Protein AF-0000000079857598 (afdb_homodimer)

Secondary structure (DSSP, 8-state):
--HHHHHHHHHHHT--HHHHHHHHT--HHHHHT--SSSSPPPTTHHHHHHHHHHHHHHHHHHHHHHH-/--HHHHHHHHHHHT--HHHHHHHHT--HHHHHT--SSSSPPPTTHHHHHHHHHHHHHHHHHHHHHH--

Solvent-accessible surface area (backbone atoms only — not comparable to full-atom values): 7449 Å² total; per-residue (Å²): 118,50,46,67,54,52,51,48,51,32,58,76,69,68,49,50,60,64,54,49,13,58,65,33,55,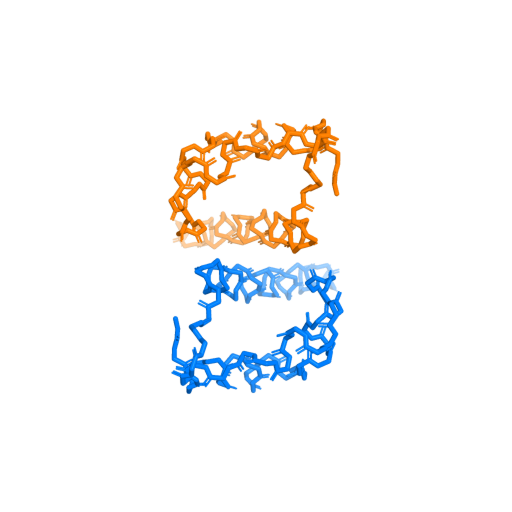44,62,49,68,65,48,66,58,57,58,42,75,90,35,73,51,63,60,39,50,57,48,41,52,53,21,42,55,38,24,51,51,32,52,52,52,51,54,59,58,64,77,98,117,50,45,68,53,53,51,48,51,31,58,76,70,69,48,50,60,61,53,50,12,59,65,32,55,44,60,48,70,64,49,67,58,56,58,42,73,91,32,73,52,65,61,38,50,58,46,41,53,55,21,43,54,38,24,50,52,32,51,53,52,53,54,58,58,63,77,100

pLDDT: mean 94.06, std 7.54, range [59.66, 98.62]

Sequence (136 aa):
MTKLDFDNHLKELRISKKNLAKILNLPYGTVNNWNGENKPFPSWLDSWFFHYEKS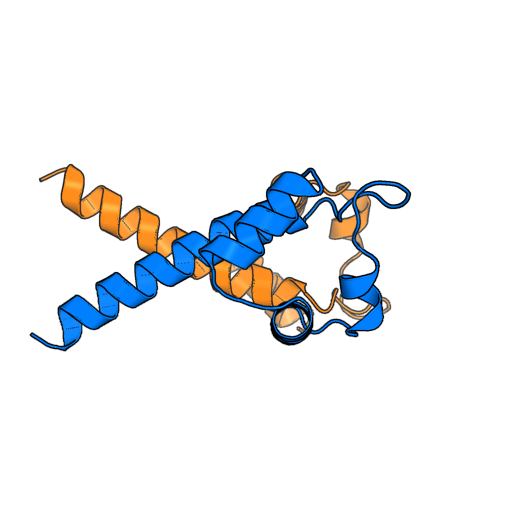LKYDKLISLIKKKMTKLDFDNHLKELRISKKNLAKILNLPYGTVNNWNGENKPFPSWLDSWFFHYEKSLKYDKLISLIKKK

Nearest PDB structures (foldseek):
  5j9i-assembly2_C  TM=6.834E-01  e=3.396E-01  Vibrio cholerae
  5j9i-assembly1_B  TM=6.735E-01  e=9.505E-01  Vibrio cholerae
  8a0x-assembly1_B  TM=7.433E-01  e=1.646E+00  Vibrio cholerae
  3bs3-assembly1_A-2  TM=7.418E-01  e=1.536E+00  Bacteroides fragilis NCTC 9343
  5jaa-assembly1_B  TM=6.674E-01  e=2.319E+00  Vibrio cholerae O1 biovar El Tor str. N16961

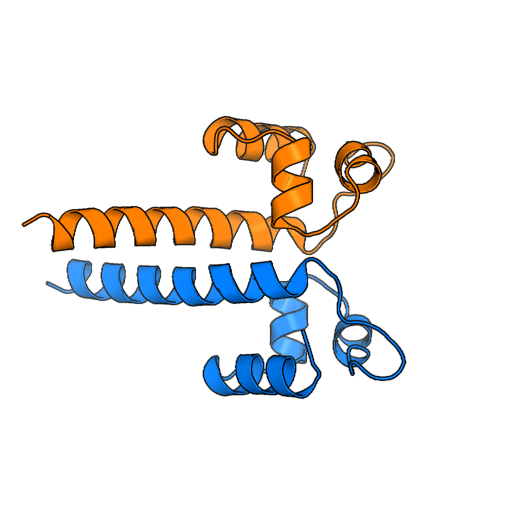Organism: NCBI:txid32024

Foldseek 3Di:
DAQVVVVVLCVVVVHDLVVVCVVVVHDSVVSVPDRCPPDHDDPCVVVVSVVVVVVVVVVVVVVVVVVD/DAQVVVVVLCVVVVHDLVVVCVVVVHDSVVSVPDRCPPDHDDPCVVVVSVVVVVVVVVVVVVVVVVVD

Structure (mmCIF, N/CA/C/O backbone):
data_AF-0000000079857598-model_v1
#
loop_
_entity.id
_entity.type
_entity.pdbx_description
1 polymer 'Dihydroorotase (DHOase)'
#
loop_
_atom_site.group_PDB
_atom_site.id
_atom_site.type_symbol
_atom_site.label_atom_id
_atom_site.label_alt_id
_atom_site.label_comp_id
_atom_site.label_asym_id
_atom_site.label_entity_id
_atom_site.label_seq_id
_atom_site.pdbx_PDB_ins_code
_atom_site.Cartn_x
_atom_site.Cartn_y
_atom_site.Cartn_z
_atom_site.occupancy
_atom_site.B_iso_or_equiv
_atom_site.auth_seq_id
_atom_site.auth_comp_id
_atom_site.auth_asym_id
_atom_site.auth_atom_id
_atom_site.pdbx_PDB_model_num
ATOM 1 N N . MET A 1 1 ? -1.853 -11.32 7.848 1 89.75 1 MET A N 1
ATOM 2 C CA . MET A 1 1 ? -3.098 -10.93 8.5 1 89.75 1 MET A CA 1
ATOM 3 C C . MET A 1 1 ? -4.086 -12.086 8.531 1 89.75 1 MET A C 1
ATOM 5 O O . MET A 1 1 ? -3.998 -13.008 7.715 1 89.75 1 MET A O 1
ATOM 9 N N . THR A 1 2 ? -5.035 -12 9.602 1 91.25 2 THR A N 1
ATOM 10 C CA . THR A 1 2 ? -6.102 -12.984 9.727 1 91.25 2 THR A CA 1
ATOM 11 C C . THR A 1 2 ? -7.367 -12.508 9.016 1 91.25 2 THR A C 1
ATOM 13 O O . THR A 1 2 ? -7.449 -11.352 8.594 1 91.25 2 THR A O 1
ATOM 16 N N . LYS A 1 3 ? -8.281 -13.484 8.836 1 93 3 LYS A N 1
ATOM 17 C CA . LYS A 1 3 ? -9.586 -13.094 8.297 1 93 3 LYS A CA 1
ATOM 18 C C . LYS A 1 3 ? -10.234 -12.016 9.156 1 93 3 LYS A C 1
ATOM 20 O O . LYS A 1 3 ? -10.836 -11.078 8.633 1 93 3 LYS A O 1
ATOM 25 N N . LEU A 1 4 ? -10.156 -12.172 10.383 1 93.38 4 LEU A N 1
ATOM 26 C CA . LEU A 1 4 ? -10.719 -11.188 11.297 1 93.38 4 LEU A CA 1
ATOM 27 C C . LEU A 1 4 ? -10.07 -9.82 11.094 1 93.38 4 LEU A C 1
ATOM 29 O O . LEU A 1 4 ? -10.766 -8.805 11.07 1 93.38 4 LEU A O 1
ATOM 33 N N . ASP A 1 5 ? -8.797 -9.766 10.938 1 94.44 5 ASP A N 1
ATOM 34 C CA . ASP A 1 5 ? -8.078 -8.523 10.68 1 94.44 5 ASP A CA 1
ATOM 35 C C . ASP A 1 5 ? -8.555 -7.871 9.383 1 94.44 5 ASP A C 1
ATOM 37 O O . ASP A 1 5 ? -8.805 -6.664 9.344 1 94.44 5 ASP A O 1
ATOM 41 N N . PHE A 1 6 ? -8.633 -8.758 8.391 1 96.69 6 PHE A N 1
ATOM 42 C CA . PHE A 1 6 ? -9.07 -8.281 7.086 1 96.69 6 PHE A CA 1
ATOM 43 C C . PHE A 1 6 ? -10.453 -7.648 7.168 1 96.69 6 PHE A C 1
ATOM 45 O O . PHE A 1 6 ? -10.656 -6.527 6.699 1 96.69 6 PHE A O 1
ATOM 52 N N . ASP A 1 7 ? -11.32 -8.352 7.852 1 96 7 ASP A N 1
ATOM 53 C CA . ASP A 1 7 ? -12.688 -7.855 7.988 1 96 7 ASP A CA 1
ATOM 54 C C . ASP A 1 7 ? -12.719 -6.562 8.797 1 96 7 ASP A C 1
ATOM 56 O O . ASP A 1 7 ? -13.516 -5.664 8.508 1 96 7 ASP A O 1
ATOM 60 N N . ASN A 1 8 ? -11.977 -6.43 9.742 1 97.5 8 ASN A N 1
ATOM 61 C CA . ASN A 1 8 ? -11.914 -5.219 10.555 1 97.5 8 ASN A CA 1
ATOM 62 C C . ASN A 1 8 ? -11.422 -4.027 9.742 1 97.5 8 ASN A C 1
ATOM 64 O O . ASN A 1 8 ? -11.922 -2.91 9.906 1 97.5 8 ASN A O 1
ATOM 68 N N . HIS A 1 9 ? -10.367 -4.293 8.883 1 98.06 9 HIS A N 1
ATOM 69 C CA . HIS A 1 9 ? -9.906 -3.217 8.016 1 98.06 9 HIS A CA 1
ATOM 70 C C . HIS A 1 9 ? -11.031 -2.695 7.133 1 98.06 9 HIS A C 1
ATOM 72 O O . HIS A 1 9 ? -11.25 -1.484 7.047 1 98.06 9 HIS A O 1
ATOM 78 N N . LEU A 1 10 ? -11.758 -3.611 6.484 1 98.06 10 LEU A N 1
ATOM 79 C CA . LEU A 1 10 ? -12.836 -3.221 5.586 1 98.06 10 LEU A CA 1
ATOM 80 C C . LEU A 1 10 ? -13.922 -2.449 6.336 1 98.06 10 LEU A C 1
ATOM 82 O O . LEU A 1 10 ? -14.414 -1.434 5.844 1 98.06 10 LEU A O 1
ATOM 86 N N . LYS A 1 11 ? -14.195 -2.973 7.527 1 98.19 11 LYS A N 1
ATOM 87 C CA . LYS A 1 11 ? -15.227 -2.342 8.344 1 98.19 11 LYS A CA 1
ATOM 88 C C . LYS A 1 11 ? -14.805 -0.942 8.781 1 98.19 11 LYS A C 1
ATOM 90 O O . LYS A 1 11 ? -15.578 0.012 8.656 1 98.19 11 LYS A O 1
ATOM 95 N N . GLU A 1 12 ? -13.664 -0.769 9.266 1 97.62 12 GLU A N 1
ATOM 96 C CA . GLU A 1 12 ? -13.172 0.507 9.773 1 97.62 12 GLU A CA 1
ATOM 97 C C . GLU A 1 12 ? -13.047 1.534 8.648 1 97.62 12 GLU A C 1
ATOM 99 O O . GLU A 1 12 ? -13.312 2.719 8.852 1 97.62 12 GLU A O 1
ATOM 104 N N . LEU A 1 13 ? -12.633 1.099 7.477 1 97.81 13 LEU A N 1
ATOM 105 C CA . LEU A 1 13 ? -12.438 1.967 6.324 1 97.81 13 LEU A CA 1
ATOM 106 C C . LEU A 1 13 ? -13.758 2.203 5.594 1 97.81 13 LEU A C 1
ATOM 108 O O . LEU A 1 13 ? -13.844 3.082 4.734 1 97.81 13 LEU A O 1
ATOM 112 N N . ARG A 1 14 ? -14.766 1.361 5.965 1 97.5 14 ARG A N 1
ATOM 113 C CA . ARG A 1 14 ? -16.078 1.413 5.328 1 97.5 14 ARG A CA 1
ATOM 114 C C . ARG A 1 14 ? -15.961 1.187 3.822 1 97.5 14 ARG A C 1
ATOM 116 O O . ARG A 1 14 ? -16.516 1.957 3.031 1 97.5 14 ARG A O 1
ATOM 123 N N . ILE A 1 15 ? -15.234 0.146 3.395 1 97.94 15 ILE A N 1
ATOM 124 C CA . ILE A 1 15 ? -15.141 -0.222 1.985 1 97.94 15 ILE A CA 1
ATOM 125 C C . ILE A 1 15 ? -15.492 -1.696 1.812 1 97.94 15 ILE A C 1
ATOM 127 O O . ILE A 1 15 ? -15.305 -2.5 2.729 1 97.94 15 ILE A O 1
ATOM 131 N N . SER A 1 16 ? -15.992 -1.994 0.665 1 97.94 16 SER A N 1
ATOM 132 C CA . SER A 1 16 ? -16.312 -3.371 0.295 1 97.94 16 SER A CA 1
ATOM 133 C C . SER A 1 16 ? -15.125 -4.039 -0.398 1 97.94 16 SER A C 1
ATOM 135 O O . SER A 1 16 ? -14.172 -3.369 -0.795 1 97.94 16 SER A O 1
ATOM 137 N N . LYS A 1 17 ? -15.25 -5.344 -0.53 1 97.44 17 LYS A N 1
ATOM 138 C CA . LYS A 1 17 ? -14.25 -6.07 -1.31 1 97.44 17 LYS A CA 1
ATOM 139 C C . LYS A 1 17 ? -14.219 -5.582 -2.756 1 97.44 17 LYS A C 1
ATOM 141 O O . LYS A 1 17 ? -13.164 -5.555 -3.383 1 97.44 17 LYS A O 1
ATOM 146 N N . LYS A 1 18 ? -15.336 -5.254 -3.25 1 98.31 18 LYS A N 1
ATOM 147 C CA . LYS A 1 18 ? -15.43 -4.727 -4.609 1 98.31 18 LYS A CA 1
ATOM 148 C C . LYS A 1 18 ? -14.656 -3.424 -4.75 1 98.31 18 LYS A C 1
ATOM 150 O O . LYS A 1 18 ? -13.914 -3.24 -5.719 1 98.31 18 LYS A O 1
ATOM 155 N N . ASN A 1 19 ? -14.859 -2.551 -3.855 1 98.44 19 ASN A N 1
ATOM 156 C CA . ASN A 1 19 ? -14.117 -1.294 -3.852 1 98.44 19 ASN A CA 1
ATOM 157 C C . ASN A 1 19 ? -12.617 -1.526 -3.676 1 98.44 19 ASN A C 1
ATOM 159 O O . ASN A 1 19 ? -11.805 -0.881 -4.336 1 98.44 19 ASN A O 1
ATOM 163 N N . LEU A 1 20 ? -12.281 -2.348 -2.76 1 98.31 20 LEU A N 1
ATOM 164 C CA . LEU A 1 20 ? -10.883 -2.693 -2.535 1 98.31 20 LEU A CA 1
ATOM 165 C C . LEU A 1 20 ? -10.234 -3.199 -3.82 1 98.31 20 LEU A C 1
ATOM 167 O O . LEU A 1 20 ? -9.117 -2.801 -4.156 1 98.31 20 LEU A O 1
ATOM 171 N N . ALA A 1 21 ? -10.914 -4.07 -4.496 1 98.5 21 ALA A N 1
ATOM 172 C CA . ALA A 1 21 ? -10.422 -4.605 -5.762 1 98.5 21 ALA A CA 1
ATOM 173 C C . ALA A 1 21 ? -10.141 -3.486 -6.758 1 98.5 21 ALA A C 1
ATOM 175 O O . ALA A 1 21 ? -9.117 -3.508 -7.449 1 98.5 21 ALA A O 1
ATOM 176 N N . LYS A 1 22 ? -11.023 -2.537 -6.812 1 98.31 22 LYS A N 1
ATOM 177 C CA . LYS A 1 22 ? -10.852 -1.395 -7.703 1 98.31 22 LYS A CA 1
ATOM 178 C C . LYS A 1 22 ? -9.617 -0.581 -7.32 1 98.31 22 LYS A C 1
ATOM 180 O O . LYS A 1 22 ? -8.812 -0.224 -8.18 1 98.31 22 LYS A O 1
ATOM 185 N N . ILE A 1 23 ? -9.43 -0.317 -6.074 1 97.62 23 ILE A N 1
ATOM 186 C CA . ILE A 1 23 ? -8.32 0.492 -5.586 1 97.62 23 ILE A CA 1
ATOM 187 C C . ILE A 1 23 ? -7 -0.221 -5.867 1 97.62 23 ILE A C 1
ATOM 189 O O . ILE A 1 23 ? -6 0.419 -6.199 1 97.62 23 ILE A O 1
ATOM 193 N N . LEU A 1 24 ? -7.012 -1.542 -5.719 1 97.88 24 LEU A N 1
ATOM 194 C CA . LEU A 1 24 ? -5.812 -2.35 -5.895 1 97.88 24 LEU A CA 1
ATOM 195 C C . LEU A 1 24 ? -5.59 -2.676 -7.367 1 97.88 24 LEU A C 1
ATOM 197 O O . LEU A 1 24 ? -4.535 -3.193 -7.742 1 97.88 24 LEU A O 1
ATOM 201 N N . ASN A 1 25 ? -6.621 -2.355 -8.18 1 97.44 25 ASN A N 1
ATOM 202 C CA . ASN A 1 25 ? -6.602 -2.713 -9.594 1 97.44 25 ASN A CA 1
ATOM 203 C C . ASN A 1 25 ? -6.465 -4.223 -9.789 1 97.44 25 ASN A C 1
ATOM 205 O O . ASN A 1 25 ? -5.594 -4.68 -10.531 1 97.44 25 ASN A O 1
ATOM 209 N N . LEU A 1 26 ? -7.238 -4.926 -9.062 1 97.5 26 LEU A N 1
ATOM 210 C CA . LEU A 1 26 ? -7.352 -6.375 -9.148 1 97.5 26 LEU A CA 1
ATOM 211 C C . LEU A 1 26 ? -8.766 -6.789 -9.539 1 97.5 26 LEU A C 1
ATOM 213 O O . LEU A 1 26 ? -9.727 -6.074 -9.25 1 97.5 26 LEU A O 1
ATOM 217 N N . PRO A 1 27 ? -8.859 -8.008 -10.266 1 97.75 27 PRO A N 1
ATOM 218 C CA . PRO A 1 27 ? -10.219 -8.523 -10.453 1 97.75 27 PRO A CA 1
ATOM 219 C C . PRO A 1 27 ? -10.938 -8.797 -9.133 1 97.75 27 PRO A C 1
ATOM 221 O O . PRO A 1 27 ? -10.32 -9.258 -8.172 1 97.75 27 PRO A O 1
ATOM 224 N N . TYR A 1 28 ? -12.25 -8.516 -9.148 1 97.44 28 TYR A N 1
ATOM 225 C CA . TYR A 1 28 ? -13.055 -8.734 -7.953 1 97.44 28 TYR A CA 1
ATOM 226 C C . TYR A 1 28 ? -12.914 -10.164 -7.457 1 97.44 28 TYR A C 1
ATOM 228 O O . TYR A 1 28 ? -12.844 -10.406 -6.25 1 97.44 28 TYR A O 1
ATOM 236 N N . GLY A 1 29 ? -12.93 -11.125 -8.32 1 96.12 29 GLY A N 1
ATOM 237 C CA . GLY A 1 29 ? -12.812 -12.523 -7.945 1 96.12 29 GLY A CA 1
ATOM 238 C C . GLY A 1 29 ? -11.562 -12.828 -7.145 1 96.12 29 GLY A C 1
ATOM 239 O O . GLY A 1 29 ? -11.602 -13.617 -6.199 1 96.12 29 GLY A O 1
ATOM 240 N N . THR A 1 30 ? -10.453 -12.227 -7.488 1 94.62 30 THR A N 1
ATOM 241 C CA . THR A 1 30 ? -9.188 -12.391 -6.785 1 94.62 30 THR A CA 1
ATOM 242 C C . THR A 1 30 ? -9.312 -11.938 -5.332 1 94.62 30 THR A C 1
ATOM 244 O O . THR A 1 30 ? -8.984 -12.695 -4.41 1 94.62 30 THR A O 1
ATOM 247 N N . VAL A 1 31 ? -9.852 -10.773 -5.125 1 95.75 31 VAL A N 1
ATOM 248 C CA . VAL A 1 31 ? -9.992 -10.195 -3.795 1 95.75 31 VAL A CA 1
ATOM 249 C C . VAL A 1 31 ? -11.031 -10.977 -3 1 95.75 31 VAL A C 1
ATOM 251 O O . VAL A 1 31 ? -10.852 -11.234 -1.806 1 95.75 31 VAL A O 1
ATOM 254 N N . ASN A 1 32 ? -12.062 -11.359 -3.715 1 94.44 32 ASN A N 1
ATOM 255 C CA . ASN A 1 32 ? -13.148 -12.086 -3.055 1 94.44 32 ASN A CA 1
ATOM 256 C C . ASN A 1 32 ? -12.672 -13.43 -2.52 1 94.44 32 ASN A C 1
ATOM 258 O O . ASN A 1 32 ? -13.273 -13.984 -1.599 1 94.44 32 ASN A O 1
ATOM 262 N N . ASN A 1 33 ? -11.633 -13.914 -3.09 1 92.25 33 ASN A N 1
ATOM 263 C CA . ASN A 1 33 ? -11.117 -15.219 -2.697 1 92.25 33 ASN A CA 1
ATOM 264 C C . ASN A 1 33 ? -10.219 -15.125 -1.469 1 92.25 33 ASN A C 1
ATOM 266 O O . ASN A 1 33 ? -9.852 -16.141 -0.875 1 92.25 33 ASN A O 1
ATOM 270 N N . TRP A 1 34 ? -9.844 -13.977 -1.083 1 93.31 34 TRP A N 1
ATOM 271 C CA . TRP A 1 34 ? -9.062 -13.812 0.142 1 93.31 34 TRP A CA 1
ATOM 272 C C . TRP A 1 34 ? -9.914 -14.125 1.369 1 93.31 34 TRP A C 1
ATOM 274 O O . TRP A 1 34 ? -10.805 -13.352 1.736 1 93.31 34 TRP A O 1
ATOM 284 N N . ASN A 1 35 ? -9.664 -15.273 2.072 1 87.12 35 ASN A N 1
ATOM 285 C CA . ASN A 1 35 ? -10.492 -15.672 3.205 1 87.12 35 ASN A CA 1
ATOM 286 C C . ASN A 1 35 ? -9.648 -16.234 4.348 1 87.12 35 ASN A C 1
ATOM 288 O O . ASN A 1 35 ? -10.18 -16.562 5.414 1 87.12 35 ASN A O 1
ATOM 292 N N . GLY A 1 36 ? -8.352 -16.234 4.238 1 81.19 36 GLY A N 1
ATOM 293 C CA . GLY A 1 36 ? -7.457 -16.641 5.305 1 81.19 36 GLY A CA 1
ATOM 294 C C . GLY A 1 36 ? -7.469 -18.141 5.543 1 81.19 36 GLY A C 1
ATOM 295 O O . GLY A 1 36 ? -6.656 -18.656 6.312 1 81.19 36 GLY A O 1
ATOM 296 N N . GLU A 1 37 ? -8.32 -18.859 5.234 1 76.12 37 GLU A N 1
ATOM 297 C CA . GLU A 1 37 ? -8.438 -20.297 5.5 1 76.12 37 GLU A CA 1
ATOM 298 C C . GLU A 1 37 ? -7.555 -21.109 4.555 1 76.12 37 GLU A C 1
ATOM 300 O O . GLU A 1 37 ? -6.613 -21.766 4.992 1 76.12 37 GLU A O 1
ATOM 305 N N . ASN A 1 38 ? -7.883 -21.125 3.398 1 65.88 38 ASN A N 1
ATOM 306 C CA . ASN A 1 38 ? -7.203 -21.953 2.42 1 65.88 38 ASN A CA 1
ATOM 307 C C . ASN A 1 38 ? -6.168 -21.172 1.627 1 65.88 38 ASN A C 1
ATOM 309 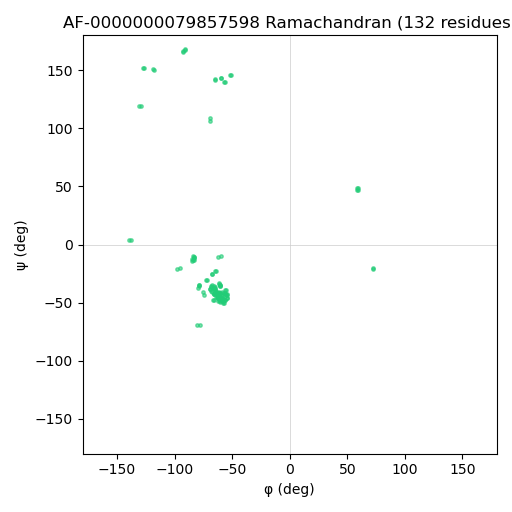O O . ASN A 1 38 ? -5.262 -21.75 1.028 1 65.88 38 ASN A O 1
ATOM 313 N N . LYS A 1 39 ? -6.414 -19.984 1.687 1 69.38 39 LYS A N 1
ATOM 314 C CA . LYS A 1 39 ? -5.465 -19.109 0.998 1 69.38 39 LYS A CA 1
ATOM 315 C C . LYS A 1 39 ? -4.996 -17.984 1.905 1 69.38 39 LYS A C 1
ATOM 317 O O . LYS A 1 39 ? -5.805 -17.172 2.361 1 69.38 39 LYS A O 1
ATOM 322 N N . PRO A 1 40 ? -3.732 -18.078 2.043 1 83.31 40 PRO A N 1
ATOM 323 C CA . PRO A 1 40 ? -3.201 -16.984 2.867 1 83.31 40 PRO A CA 1
ATOM 324 C C . PRO A 1 40 ? -3.363 -15.625 2.211 1 83.31 40 PRO A C 1
ATOM 326 O O . PRO A 1 40 ? -3.436 -15.523 0.983 1 83.31 40 PRO 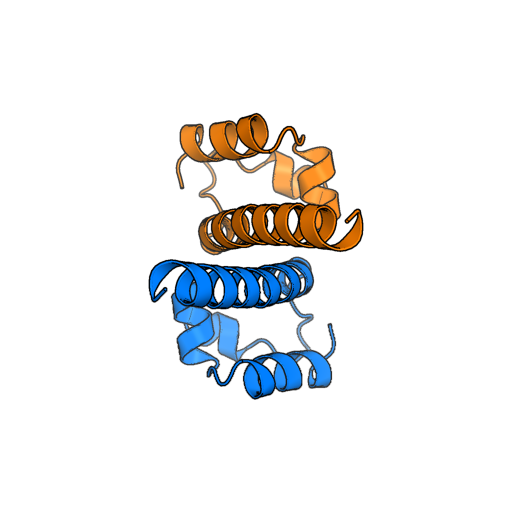A O 1
ATOM 329 N N . PHE A 1 41 ? -3.658 -14.664 2.982 1 95 41 PHE A N 1
ATOM 330 C CA . PHE A 1 41 ? -3.627 -13.289 2.494 1 95 41 PHE A CA 1
ATOM 331 C C . PHE A 1 41 ? -2.254 -12.953 1.924 1 95 41 PHE A C 1
ATOM 333 O O . PHE A 1 41 ? -1.232 -13.406 2.441 1 95 41 PHE A O 1
ATOM 340 N N . PRO A 1 42 ? -2.324 -12.203 0.794 1 95.38 42 PRO A N 1
ATOM 341 C CA . PRO A 1 42 ? -1.028 -11.773 0.269 1 95.38 42 PRO A CA 1
ATOM 342 C C . PRO A 1 42 ? -0.152 -11.109 1.331 1 95.38 42 PRO A C 1
ATOM 344 O O . PRO A 1 42 ? -0.654 -10.359 2.17 1 95.38 42 PRO A O 1
ATOM 347 N N . SER A 1 43 ? 1.118 -11.336 1.197 1 94.44 43 SER A N 1
ATOM 348 C CA . SER A 1 43 ? 2.039 -10.867 2.227 1 94.44 43 SER A CA 1
ATOM 349 C C . SER A 1 43 ? 2.109 -9.352 2.258 1 94.44 43 SER A C 1
ATOM 351 O O . SER A 1 43 ? 2.361 -8.75 3.307 1 94.44 43 SER A O 1
ATOM 353 N N . TRP A 1 44 ? 1.812 -8.75 1.146 1 97.31 44 TRP A N 1
ATOM 354 C CA . TRP A 1 44 ? 1.954 -7.305 1.024 1 97.31 44 TRP A CA 1
ATOM 355 C C . TRP A 1 44 ? 0.717 -6.594 1.558 1 97.31 44 TRP A C 1
ATOM 357 O O . TRP A 1 44 ? 0.738 -5.379 1.773 1 97.31 44 TRP A O 1
ATOM 367 N N . LEU A 1 45 ? -0.332 -7.262 1.789 1 97.62 45 LEU A N 1
ATOM 368 C CA . LEU A 1 45 ? -1.631 -6.641 2.025 1 97.62 45 LEU A CA 1
ATOM 369 C C . LEU A 1 45 ? -1.642 -5.895 3.355 1 97.62 45 LEU A C 1
ATOM 371 O O . LEU A 1 45 ? -2.24 -4.82 3.465 1 97.62 45 LEU A O 1
ATOM 375 N N . ASP A 1 46 ? -0.968 -6.434 4.324 1 95.75 46 ASP A N 1
ATOM 376 C CA . ASP A 1 46 ? -0.916 -5.773 5.625 1 95.75 46 ASP A CA 1
ATOM 377 C C . ASP A 1 46 ? -0.297 -4.383 5.508 1 95.75 46 ASP A C 1
ATOM 379 O O . ASP A 1 46 ? -0.822 -3.416 6.062 1 95.75 46 ASP A O 1
ATOM 383 N N . SER A 1 47 ? 0.775 -4.355 4.828 1 97.75 47 SER A N 1
ATOM 384 C CA . SER A 1 47 ? 1.443 -3.066 4.676 1 97.75 47 SER A CA 1
ATOM 385 C C . SER A 1 47 ? 0.609 -2.107 3.83 1 97.75 47 SER A C 1
ATOM 387 O O . SER A 1 47 ? 0.625 -0.897 4.062 1 97.75 47 SER A O 1
ATOM 389 N N . TRP A 1 48 ? -0.093 -2.648 2.848 1 98.5 48 TRP A N 1
ATOM 390 C CA . TRP A 1 48 ? -0.973 -1.798 2.053 1 98.5 48 TRP A CA 1
ATOM 391 C C . TRP A 1 48 ? -2.014 -1.117 2.934 1 98.5 48 TRP A C 1
ATOM 393 O O . TRP A 1 48 ? -2.184 0.103 2.877 1 98.5 48 TRP A O 1
ATOM 403 N N . PHE A 1 49 ? -2.703 -1.872 3.854 1 98.5 49 PHE A N 1
ATOM 404 C CA . PHE A 1 49 ? -3.713 -1.312 4.742 1 98.5 49 PHE A CA 1
ATOM 405 C C . PHE A 1 49 ? -3.096 -0.277 5.676 1 98.5 49 PHE A C 1
ATOM 407 O O . PHE A 1 49 ? -3.684 0.78 5.914 1 98.5 49 PHE A O 1
ATOM 414 N N . PHE A 1 50 ? -1.969 -0.553 6.207 1 98.19 50 PHE A N 1
ATOM 415 C CA . PHE A 1 50 ? -1.273 0.343 7.121 1 98.19 50 PHE A CA 1
ATOM 416 C C . PHE A 1 50 ? -1.047 1.706 6.48 1 98.19 50 PHE A C 1
ATOM 418 O O . PHE A 1 50 ? -1.422 2.734 7.047 1 98.19 50 PHE A O 1
ATOM 425 N N . HIS A 1 51 ? -0.556 1.722 5.277 1 98.56 51 HIS A N 1
ATOM 426 C CA . HIS A 1 51 ? -0.24 2.979 4.605 1 98.56 51 HIS A CA 1
ATOM 427 C C . HIS A 1 51 ? -1.499 3.641 4.055 1 98.56 51 HIS A C 1
ATOM 429 O O . HIS A 1 51 ? -1.595 4.867 4.02 1 98.56 51 HIS A O 1
ATOM 435 N N . TYR A 1 52 ? -2.428 2.816 3.6 1 98.62 52 TYR A N 1
ATOM 436 C CA . TYR A 1 52 ? -3.697 3.373 3.146 1 98.62 52 TYR A CA 1
ATOM 437 C C . TYR A 1 52 ? -4.379 4.156 4.262 1 98.62 52 TYR A C 1
ATOM 439 O O . TYR A 1 52 ? -4.789 5.301 4.062 1 98.62 52 TYR A O 1
ATOM 447 N N . GLU A 1 53 ? -4.426 3.584 5.422 1 98.38 53 GLU A N 1
ATOM 448 C CA . GLU A 1 53 ? -5.094 4.219 6.555 1 98.38 53 GLU A CA 1
ATOM 449 C C . GLU A 1 53 ? -4.371 5.496 6.977 1 98.38 53 GLU A C 1
ATOM 451 O O . GLU A 1 53 ? -5.008 6.516 7.25 1 98.38 53 GLU A O 1
ATOM 456 N N . LYS A 1 54 ? -3.104 5.395 6.992 1 98.06 54 LYS A N 1
ATOM 457 C CA . LYS A 1 54 ? -2.334 6.598 7.301 1 98.06 54 LYS A CA 1
ATOM 458 C C . LYS A 1 54 ? -2.535 7.668 6.234 1 98.06 54 LYS A C 1
ATOM 460 O O . LYS A 1 54 ? -2.58 8.859 6.547 1 98.06 54 LYS A O 1
ATOM 465 N N . SER A 1 55 ? -2.574 7.25 4.98 1 98.56 55 SER A N 1
ATOM 466 C CA . SER A 1 55 ? -2.77 8.188 3.877 1 98.56 55 SER A CA 1
ATOM 467 C C . SER A 1 55 ? -4.102 8.914 4.004 1 98.56 55 SER A C 1
ATOM 469 O O . SER A 1 55 ? -4.207 10.094 3.643 1 98.56 55 SER A O 1
ATOM 471 N N . LEU A 1 56 ? -5.09 8.234 4.5 1 97.94 56 LEU A N 1
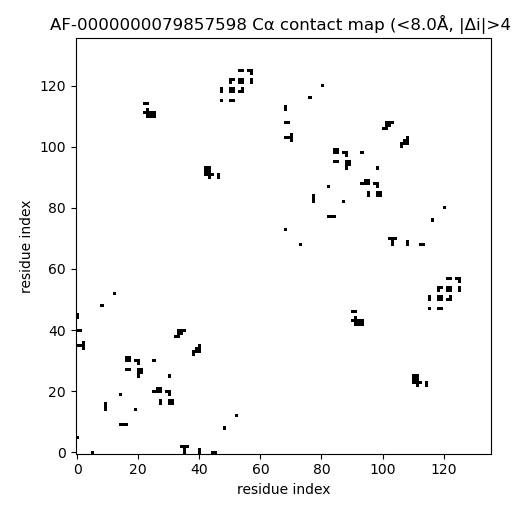ATOM 472 C CA . LEU A 1 56 ? -6.387 8.867 4.715 1 97.94 56 LEU A CA 1
ATOM 473 C C . LEU A 1 56 ? -6.301 9.922 5.816 1 97.94 56 LEU A C 1
ATOM 475 O O . LEU A 1 56 ? -6.934 10.977 5.723 1 97.94 56 LEU A O 1
ATOM 479 N N . LYS A 1 57 ? -5.574 9.555 6.824 1 97.56 57 LYS A N 1
ATOM 480 C CA . LYS A 1 57 ? -5.371 10.531 7.895 1 97.56 57 LYS A CA 1
ATOM 481 C C . LYS A 1 57 ? -4.664 11.781 7.375 1 97.56 57 LYS A C 1
ATOM 483 O O . LYS A 1 57 ? -4.988 12.898 7.789 1 97.56 57 LYS A O 1
ATOM 488 N N . TYR A 1 58 ? -3.723 11.609 6.57 1 98.06 58 TYR A N 1
ATOM 489 C CA . TYR A 1 58 ? -3.035 12.727 5.934 1 98.06 58 TYR A CA 1
ATOM 490 C C . TYR A 1 58 ? -4.016 13.609 5.168 1 98.06 58 TYR A C 1
ATOM 492 O O . TYR A 1 58 ? -4 14.828 5.305 1 98.06 58 TYR A O 1
ATOM 500 N N . ASP A 1 59 ? -4.816 12.992 4.348 1 97.81 59 ASP A N 1
ATOM 501 C CA . ASP A 1 59 ? -5.785 13.734 3.545 1 97.81 59 ASP A CA 1
ATOM 502 C C . ASP A 1 59 ? -6.73 14.539 4.43 1 97.81 59 ASP A C 1
ATOM 504 O O . ASP A 1 59 ? -7.078 15.672 4.102 1 97.81 59 ASP A O 1
ATOM 508 N N . LYS A 1 60 ? -7.145 13.938 5.488 1 96.56 60 LYS A N 1
ATOM 509 C CA . LYS A 1 60 ? -8.031 14.633 6.414 1 96.56 60 LYS A CA 1
ATOM 510 C C . LYS A 1 60 ? -7.344 15.859 7.016 1 96.56 60 LYS A C 1
ATOM 512 O O . LYS A 1 60 ? -7.953 16.922 7.125 1 96.56 60 LYS A O 1
ATOM 517 N N . LEU A 1 61 ? -6.164 15.664 7.402 1 94.94 61 LEU A N 1
ATOM 518 C CA . LEU A 1 61 ? -5.391 16.75 7.988 1 94.94 61 LEU A CA 1
ATOM 519 C C . LEU A 1 61 ? -5.207 17.891 6.988 1 94.94 61 LEU A C 1
ATOM 521 O O . LEU A 1 61 ? -5.379 19.062 7.328 1 94.94 61 LEU A O 1
ATOM 525 N N . ILE A 1 62 ? -4.891 17.578 5.793 1 96 62 ILE A N 1
ATOM 526 C CA . ILE A 1 62 ? -4.652 18.578 4.758 1 96 62 ILE A CA 1
ATOM 527 C C . ILE A 1 62 ? -5.945 19.328 4.465 1 96 62 ILE A C 1
ATOM 529 O O . ILE A 1 62 ? -5.926 20.547 4.254 1 96 62 ILE A O 1
ATOM 533 N N . SER A 1 63 ? -7.027 18.594 4.391 1 96.44 63 SER A N 1
ATOM 534 C CA . SER A 1 63 ? -8.32 19.219 4.137 1 96.44 63 SER A CA 1
ATOM 535 C C . SER A 1 63 ? -8.688 20.203 5.234 1 96.44 63 SER A C 1
ATOM 537 O O . SER A 1 63 ? -9.281 21.25 4.965 1 96.44 63 SER A O 1
ATOM 539 N N . LEU A 1 64 ? -8.273 19.891 6.461 1 92.88 64 LEU A N 1
ATOM 540 C CA . LEU A 1 64 ? -8.555 20.766 7.602 1 92.88 64 LEU A CA 1
ATOM 541 C C . LEU A 1 64 ? -7.707 22.031 7.551 1 92.88 64 LEU A C 1
ATOM 543 O O . LEU A 1 64 ? -8.172 23.109 7.914 1 92.88 64 LEU A O 1
ATOM 547 N N . ILE A 1 65 ? -6.621 21.953 7.035 1 90.25 65 ILE A N 1
ATOM 548 C CA . ILE A 1 65 ? -5.703 23.094 6.953 1 90.25 65 ILE A CA 1
ATOM 549 C C . ILE A 1 65 ? -6.121 24.016 5.812 1 90.25 65 ILE A C 1
ATOM 551 O O . ILE A 1 65 ? -6.043 25.234 5.938 1 90.25 65 ILE A O 1
ATOM 555 N N . LYS A 1 66 ? -6.609 23.516 4.719 1 89.44 66 LYS A N 1
ATOM 556 C CA . LYS A 1 66 ? -7 24.312 3.559 1 89.44 66 LYS A CA 1
ATOM 557 C C . LYS A 1 66 ? -8.32 25.031 3.807 1 89.44 66 LYS A C 1
ATOM 559 O O . LYS A 1 66 ? -8.586 26.078 3.207 1 89.44 66 LYS A O 1
ATOM 564 N N . LYS A 1 67 ? -9.258 24.5 4.375 1 84.62 67 LYS A N 1
ATOM 565 C CA . LYS A 1 67 ? -10.523 25.156 4.688 1 84.62 67 LYS A CA 1
ATOM 566 C C . LYS A 1 67 ? -10.32 26.328 5.633 1 84.62 67 LYS A C 1
ATOM 568 O O . LYS A 1 67 ? -11.125 27.266 5.656 1 84.62 67 LYS A O 1
ATOM 573 N N . LYS A 1 68 ? -9.242 26.578 6.25 1 59.66 68 LYS A N 1
ATOM 574 C CA . LYS A 1 68 ? -9.016 27.766 7.066 1 59.66 68 LYS A CA 1
ATOM 575 C C . LYS A 1 68 ? -8.367 28.875 6.246 1 59.66 68 LYS A C 1
ATOM 577 O O . LYS A 1 68 ? -7.566 28.609 5.348 1 59.66 68 LYS A O 1
ATOM 582 N N . MET B 1 1 ? 2.244 0.546 -13.82 1 89.69 1 MET B N 1
ATOM 583 C CA . MET B 1 1 ? 3.436 1.392 -13.789 1 89.69 1 MET B CA 1
ATOM 584 C C . MET B 1 1 ? 4.504 0.862 -14.742 1 89.69 1 MET B C 1
ATOM 586 O O . MET B 1 1 ? 4.516 -0.327 -15.07 1 89.69 1 MET B O 1
ATOM 590 N N . THR B 1 2 ? 5.395 1.881 -15.219 1 91.56 2 THR B N 1
ATOM 591 C CA . THR B 1 2 ? 6.531 1.534 -16.062 1 91.56 2 THR B CA 1
ATOM 592 C C . THR B 1 2 ? 7.785 1.309 -15.227 1 91.56 2 THR B C 1
ATOM 594 O O . THR B 1 2 ? 7.793 1.585 -14.023 1 91.56 2 THR B O 1
ATOM 597 N N . LYS B 1 3 ? 8.781 0.706 -15.906 1 93.06 3 LYS B N 1
ATOM 598 C CA . LYS B 1 3 ? 10.07 0.572 -15.242 1 93.06 3 LYS B CA 1
ATOM 599 C C . LYS B 1 3 ? 10.594 1.929 -14.773 1 93.06 3 LYS B C 1
ATOM 601 O O . LYS B 1 3 ? 11.141 2.045 -13.68 1 93.06 3 LYS B O 1
ATOM 606 N N . LEU B 1 4 ? 10.477 2.863 -15.594 1 93.5 4 LEU B N 1
ATOM 607 C CA . LEU B 1 4 ? 10.914 4.211 -15.242 1 93.5 4 LEU B CA 1
ATOM 608 C C . LEU B 1 4 ? 10.172 4.719 -14.016 1 93.5 4 LEU B C 1
ATOM 610 O O . LEU B 1 4 ? 10.781 5.316 -13.117 1 93.5 4 LEU B O 1
ATOM 614 N N . ASP B 1 5 ? 8.898 4.516 -13.93 1 94.62 5 ASP B N 1
ATOM 615 C CA . ASP B 1 5 ? 8.102 4.914 -12.773 1 94.62 5 ASP B CA 1
ATOM 616 C C . ASP B 1 5 ? 8.594 4.227 -11.5 1 94.62 5 ASP B C 1
ATOM 618 O O . ASP B 1 5 ? 8.742 4.875 -10.461 1 94.62 5 ASP B O 1
ATOM 622 N N . PHE B 1 6 ? 8.789 2.91 -11.68 1 96.81 6 PHE B N 1
ATOM 623 C CA . PHE B 1 6 ? 9.242 2.113 -10.547 1 96.81 6 PHE B CA 1
ATOM 624 C C . PHE B 1 6 ? 10.57 2.643 -10.016 1 96.81 6 PHE B C 1
ATOM 626 O O . PHE B 1 6 ? 10.711 2.877 -8.812 1 96.81 6 PHE B O 1
ATOM 633 N N . ASP B 1 7 ? 11.445 2.904 -10.953 1 96 7 ASP B N 1
ATOM 634 C CA . ASP B 1 7 ? 12.766 3.398 -10.562 1 96 7 ASP B CA 1
ATOM 635 C C . ASP B 1 7 ? 12.664 4.781 -9.922 1 96 7 ASP B C 1
ATOM 637 O O . ASP B 1 7 ? 13.406 5.086 -8.984 1 96 7 ASP B O 1
ATOM 641 N N . ASN B 1 8 ? 11.859 5.582 -10.352 1 97.5 8 ASN B N 1
ATOM 642 C CA . ASN B 1 8 ? 11.664 6.914 -9.789 1 97.5 8 ASN B CA 1
ATOM 643 C C . ASN B 1 8 ? 11.117 6.848 -8.367 1 97.5 8 ASN B C 1
ATOM 645 O O . ASN B 1 8 ? 11.523 7.629 -7.504 1 97.5 8 ASN B O 1
ATOM 649 N N . HIS B 1 9 ? 10.133 5.902 -8.156 1 98.12 9 HIS B N 1
ATOM 650 C CA . HIS B 1 9 ? 9.633 5.719 -6.793 1 98.12 9 HIS B CA 1
ATOM 651 C C . HIS B 1 9 ? 10.766 5.359 -5.836 1 98.12 9 HIS B C 1
ATOM 653 O O . HIS B 1 9 ? 10.891 5.965 -4.766 1 98.12 9 HIS B O 1
ATOM 659 N N . LEU B 1 10 ? 11.586 4.379 -6.23 1 98.06 10 LEU B N 1
ATOM 660 C CA . LEU B 1 10 ? 12.672 3.928 -5.375 1 98.06 10 LEU B CA 1
ATOM 661 C C . LEU B 1 10 ? 13.656 5.066 -5.094 1 98.06 10 LEU B C 1
ATOM 663 O O . LEU B 1 10 ? 14.094 5.25 -3.957 1 98.06 10 LEU B O 1
ATOM 667 N N . LYS B 1 11 ? 13.914 5.812 -6.16 1 98.12 11 LYS B N 1
ATOM 668 C CA . LYS B 1 11 ? 14.852 6.922 -6.035 1 98.12 11 LYS B CA 1
ATOM 669 C C . LYS B 1 11 ? 14.305 8.008 -5.121 1 98.12 11 LYS B C 1
ATOM 671 O O . LYS B 1 11 ? 15 8.492 -4.227 1 98.12 11 LYS B O 1
ATOM 676 N N . GLU B 1 12 ? 13.125 8.406 -5.293 1 97.62 12 GLU B N 1
ATOM 677 C CA . GLU B 1 12 ? 12.5 9.484 -4.527 1 97.62 12 GLU B CA 1
ATOM 678 C C . GLU B 1 12 ? 12.352 9.094 -3.059 1 97.62 12 GLU B C 1
ATOM 680 O O . GLU B 1 12 ? 12.52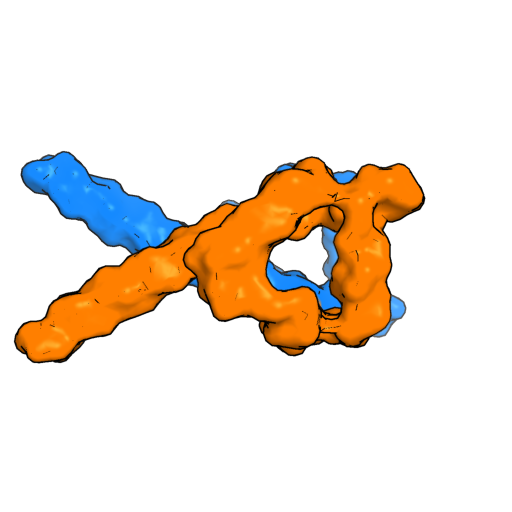3 9.938 -2.17 1 97.62 12 GLU B O 1
ATOM 685 N N . LEU B 1 13 ? 12.055 7.848 -2.787 1 97.81 13 LEU B N 1
ATOM 686 C CA . LEU B 1 13 ? 11.844 7.344 -1.434 1 97.81 13 LEU B CA 1
ATOM 687 C C . LEU B 1 13 ? 13.172 6.965 -0.786 1 97.81 13 LEU B C 1
ATOM 689 O O . LEU B 1 13 ? 13.234 6.738 0.424 1 97.81 13 LEU B O 1
ATOM 693 N N . ARG B 1 14 ? 14.219 6.879 -1.654 1 97.5 14 ARG B N 1
ATOM 694 C CA . ARG B 1 14 ? 15.555 6.484 -1.212 1 97.5 14 ARG B CA 1
ATOM 695 C C . ARG B 1 14 ? 15.531 5.094 -0.584 1 97.5 14 ARG B C 1
ATOM 697 O O . ARG B 1 14 ? 16.062 4.895 0.514 1 97.5 14 ARG B O 1
ATOM 704 N N . ILE B 1 15 ? 14.906 4.105 -1.258 1 97.94 15 ILE B N 1
ATOM 705 C CA . ILE B 1 15 ? 14.906 2.723 -0.797 1 97.94 15 ILE B CA 1
ATOM 706 C C . ILE B 1 15 ? 15.391 1.805 -1.92 1 97.94 15 ILE B C 1
ATOM 708 O O . ILE B 1 15 ? 15.219 2.117 -3.102 1 97.94 15 ILE B O 1
ATOM 712 N N . SER B 1 16 ? 15.969 0.729 -1.522 1 97.94 16 SER B N 1
ATOM 713 C CA . SER B 1 16 ? 16.406 -0.304 -2.457 1 97.94 16 SER B CA 1
ATOM 714 C C . SER B 1 16 ? 15.312 -1.342 -2.684 1 97.94 16 SER B C 1
ATOM 716 O O . SER B 1 16 ? 14.328 -1.388 -1.938 1 97.94 16 SER B O 1
ATOM 718 N N . LYS B 1 17 ? 15.531 -2.148 -3.695 1 97.38 17 LYS B N 1
ATOM 719 C CA . LYS B 1 17 ? 14.625 -3.273 -3.918 1 97.38 17 LYS B CA 1
ATOM 720 C C . LYS B 1 17 ? 14.625 -4.223 -2.721 1 97.38 17 LYS B C 1
ATOM 722 O O . LYS B 1 17 ? 13.594 -4.816 -2.395 1 97.38 17 LYS B O 1
ATOM 727 N N . LYS B 1 18 ? 15.734 -4.363 -2.125 1 98.31 18 LYS B N 1
ATOM 728 C CA . LYS B 1 18 ? 15.852 -5.207 -0.94 1 98.31 18 LYS B CA 1
ATOM 729 C C . LYS B 1 18 ? 14.984 -4.68 0.198 1 98.31 18 LYS B C 1
ATOM 731 O O . LYS B 1 18 ? 14.273 -5.445 0.85 1 98.31 18 LYS B O 1
ATOM 736 N N . ASN B 1 19 ? 15.078 -3.447 0.459 1 98.44 19 ASN B N 1
ATOM 737 C CA . ASN B 1 19 ? 14.242 -2.822 1.482 1 98.44 19 ASN B CA 1
ATOM 738 C C . ASN B 1 19 ? 12.766 -2.912 1.131 1 98.44 19 ASN B C 1
ATOM 740 O O . ASN B 1 19 ? 11.93 -3.182 1.998 1 98.44 19 ASN B O 1
ATOM 744 N N . LEU B 1 20 ? 12.453 -2.604 -0.079 1 98.31 20 LEU B N 1
ATOM 745 C CA . LEU B 1 20 ? 11.07 -2.711 -0.544 1 98.31 20 LEU B CA 1
ATOM 746 C C . LEU B 1 20 ? 10.523 -4.109 -0.29 1 98.31 20 LEU B C 1
ATOM 748 O O . LEU B 1 20 ? 9.391 -4.262 0.182 1 98.31 20 LEU B O 1
ATOM 752 N N . ALA B 1 21 ? 11.297 -5.105 -0.627 1 98.44 21 ALA B N 1
ATOM 753 C CA . ALA B 1 21 ? 10.898 -6.492 -0.405 1 98.44 21 ALA B CA 1
ATOM 754 C C . ALA B 1 21 ? 10.578 -6.738 1.065 1 98.44 21 ALA B C 1
ATOM 756 O O . ALA B 1 21 ? 9.586 -7.406 1.385 1 98.44 21 ALA B O 1
ATOM 757 N N . LYS B 1 22 ? 11.391 -6.191 1.925 1 98.31 22 LYS B N 1
ATOM 758 C CA . LYS B 1 22 ? 11.172 -6.332 3.361 1 98.31 22 LYS B CA 1
ATOM 759 C C . LYS B 1 22 ? 9.867 -5.668 3.787 1 98.31 22 LYS B C 1
ATOM 761 O O . LYS B 1 22 ? 9.07 -6.258 4.527 1 98.31 22 LYS B O 1
ATOM 766 N N . ILE B 1 23 ? 9.602 -4.5 3.324 1 97.62 23 ILE B N 1
ATOM 767 C CA . ILE B 1 23 ? 8.414 -3.74 3.693 1 97.62 23 ILE B CA 1
ATOM 768 C C . ILE B 1 23 ? 7.16 -4.461 3.193 1 97.62 23 ILE B C 1
ATOM 770 O O . ILE B 1 23 ? 6.129 -4.473 3.869 1 97.62 23 ILE B O 1
ATOM 774 N N . LEU B 1 24 ? 7.27 -5.047 1.996 1 97.88 24 LEU B N 1
ATOM 775 C CA . LEU B 1 24 ? 6.145 -5.727 1.369 1 97.88 24 LEU B CA 1
ATOM 776 C C . LEU B 1 24 ? 6.008 -7.152 1.898 1 97.88 24 LEU B C 1
ATOM 778 O O . LEU B 1 24 ? 5.008 -7.824 1.633 1 97.88 24 LEU B O 1
ATOM 782 N N . ASN B 1 25 ? 7.039 -7.582 2.637 1 97.38 25 ASN B N 1
ATOM 783 C CA . ASN B 1 25 ? 7.113 -8.961 3.115 1 97.38 25 ASN B CA 1
ATOM 784 C C . ASN B 1 25 ? 7.098 -9.953 1.96 1 97.38 25 ASN B C 1
ATOM 786 O O . ASN B 1 25 ? 6.297 -10.891 1.952 1 97.38 25 ASN B O 1
ATOM 790 N N . LEU B 1 26 ? 7.883 -9.672 1.018 1 97.44 26 LEU B N 1
ATOM 791 C CA . LEU B 1 26 ? 8.109 -10.531 -0.141 1 97.44 26 LEU B CA 1
ATOM 792 C C . LEU B 1 26 ? 9.57 -10.969 -0.216 1 97.44 26 LEU B C 1
ATOM 794 O O . LEU B 1 26 ? 10.461 -10.266 0.262 1 97.44 26 LEU B O 1
ATOM 798 N N . PRO B 1 27 ? 9.781 -12.219 -0.837 1 97.75 27 PRO B N 1
ATOM 799 C CA . PRO B 1 27 ? 11.18 -12.562 -1.114 1 97.75 27 PRO B CA 1
ATOM 800 C C . PRO B 1 27 ? 11.859 -11.547 -2.029 1 97.75 27 PRO B C 1
ATOM 802 O O . PRO B 1 27 ? 11.242 -11.047 -2.969 1 97.75 27 PRO B O 1
ATOM 805 N N . TYR B 1 28 ? 13.148 -11.312 -1.726 1 97.38 28 TYR B N 1
ATOM 806 C CA . TYR B 1 28 ? 13.914 -10.367 -2.529 1 97.38 28 TYR B CA 1
ATOM 807 C C . TYR B 1 28 ? 13.867 -10.742 -4.008 1 97.38 28 TYR B C 1
ATOM 809 O O . TYR B 1 28 ? 13.758 -9.867 -4.871 1 97.38 28 TYR B O 1
ATOM 817 N N . GLY B 1 29 ? 14.008 -11.969 -4.344 1 96.06 29 GLY B N 1
ATOM 818 C CA . GLY B 1 29 ? 13.984 -12.422 -5.727 1 96.06 29 GLY B CA 1
ATOM 819 C C . GLY B 1 29 ? 12.727 -12.016 -6.469 1 96.06 29 GLY B C 1
ATOM 820 O O . GLY B 1 29 ? 12.781 -11.656 -7.648 1 96.06 29 GLY B O 1
ATOM 821 N N . THR B 1 30 ? 11.578 -12.055 -5.828 1 94.69 30 THR B N 1
ATOM 822 C CA . THR B 1 30 ? 10.297 -11.656 -6.406 1 94.69 30 THR B CA 1
ATOM 823 C C . THR B 1 30 ? 10.32 -10.188 -6.816 1 94.69 30 THR B C 1
ATOM 825 O O . THR B 1 30 ? 10.016 -9.852 -7.961 1 94.69 30 THR B O 1
ATOM 828 N N . VAL B 1 31 ? 10.766 -9.352 -5.922 1 95.81 31 VAL B N 1
ATOM 829 C CA . VAL B 1 31 ? 10.805 -7.91 -6.16 1 95.81 31 VAL B CA 1
ATOM 830 C C . VAL B 1 31 ? 11.867 -7.59 -7.207 1 95.81 31 VAL B C 1
ATOM 832 O O . VAL B 1 31 ? 11.656 -6.742 -8.078 1 95.81 31 VAL B O 1
ATOM 835 N N . ASN B 1 32 ? 12.945 -8.32 -7.098 1 94.38 32 ASN B N 1
ATOM 836 C CA . ASN B 1 32 ? 14.055 -8.07 -8.016 1 94.38 32 ASN B CA 1
ATOM 837 C C . ASN B 1 32 ? 13.672 -8.398 -9.461 1 94.38 32 ASN B C 1
ATOM 839 O O . ASN B 1 32 ? 14.281 -7.895 -10.398 1 94.38 32 ASN B O 1
ATOM 843 N N . ASN B 1 33 ? 12.695 -9.227 -9.594 1 92.31 33 ASN B N 1
ATOM 844 C CA . ASN B 1 33 ? 12.273 -9.648 -10.922 1 92.31 33 ASN B CA 1
ATOM 845 C C . ASN B 1 33 ? 11.32 -8.641 -11.555 1 92.31 33 ASN B C 1
ATOM 847 O O . ASN B 1 33 ? 11.016 -8.727 -12.75 1 92.31 33 ASN B O 1
ATOM 851 N N . TRP B 1 34 ? 10.844 -7.699 -10.836 1 93.44 34 TRP B N 1
ATOM 852 C CA . TRP B 1 34 ? 10.008 -6.645 -11.398 1 93.44 34 TRP B CA 1
ATOM 853 C C . TRP B 1 34 ? 10.828 -5.727 -12.297 1 93.44 34 TRP B C 1
ATOM 855 O O . TRP B 1 34 ? 11.617 -4.914 -11.82 1 93.44 34 TRP B O 1
ATOM 865 N N . ASN B 1 35 ? 10.664 -5.812 -13.641 1 87.38 35 ASN B N 1
ATOM 866 C CA . ASN B 1 35 ? 11.469 -5.023 -14.57 1 87.38 35 ASN B CA 1
ATOM 867 C C . ASN B 1 35 ? 10.625 -4.457 -15.703 1 87.38 35 ASN B C 1
ATOM 869 O O . ASN B 1 35 ? 11.133 -3.723 -16.547 1 87.38 35 ASN B O 1
ATOM 873 N N . GLY B 1 36 ? 9.336 -4.656 -15.695 1 81.44 36 GLY B N 1
ATOM 874 C CA . GLY B 1 36 ? 8.43 -4.082 -16.672 1 81.44 36 GLY B CA 1
ATOM 875 C C . GLY B 1 36 ? 8.547 -4.723 -18.047 1 81.44 36 GLY B C 1
ATOM 876 O O . GLY B 1 36 ? 7.75 -4.441 -18.938 1 81.44 36 GLY B O 1
ATOM 877 N N . GLU B 1 37 ? 9.484 -5.336 -18.406 1 77.31 37 GLU B N 1
ATOM 878 C CA . GLU B 1 37 ? 9.695 -5.918 -19.719 1 77.31 37 GLU B CA 1
ATOM 879 C C . GLU B 1 37 ? 8.961 -7.246 -19.859 1 77.31 37 GLU B C 1
ATOM 881 O O . GLU B 1 37 ? 8.031 -7.363 -20.672 1 77.31 37 GLU B O 1
ATOM 886 N N . ASN B 1 38 ? 9.391 -8.156 -19.203 1 66.94 38 ASN B N 1
ATOM 887 C CA . ASN B 1 38 ? 8.859 -9.508 -19.344 1 66.94 38 ASN B CA 1
ATOM 888 C C . ASN B 1 38 ? 7.789 -9.797 -18.297 1 66.94 38 ASN B C 1
ATOM 890 O O . ASN B 1 38 ? 6.984 -10.711 -18.453 1 66.94 38 ASN B O 1
ATOM 894 N N . LYS B 1 39 ? 7.898 -9.031 -17.359 1 70.38 39 LYS B N 1
ATOM 895 C CA . LYS B 1 39 ? 6.902 -9.188 -16.312 1 70.38 39 LYS B CA 1
ATOM 896 C C . LYS B 1 39 ? 6.285 -7.844 -15.93 1 70.38 39 LYS B C 1
ATOM 898 O O . LYS B 1 39 ? 6.988 -6.93 -15.5 1 70.38 39 LYS B O 1
ATOM 903 N N . PRO B 1 40 ? 5.035 -7.918 -16.172 1 84.19 40 PRO B N 1
ATOM 904 C CA . PRO B 1 40 ? 4.367 -6.68 -15.766 1 84.19 40 PRO B CA 1
ATOM 905 C C . PRO B 1 40 ? 4.43 -6.441 -14.258 1 84.19 40 PRO B C 1
ATOM 907 O O . PRO B 1 40 ? 4.551 -7.395 -13.484 1 84.19 40 PRO B O 1
ATOM 910 N N . PHE B 1 41 ? 4.594 -5.223 -13.891 1 95.19 41 PHE B N 1
ATOM 911 C CA . PHE B 1 41 ? 4.465 -4.871 -12.484 1 95.19 41 PHE B CA 1
ATOM 912 C C . PHE B 1 41 ? 3.094 -5.27 -11.945 1 95.19 41 PHE B C 1
ATOM 914 O O . PHE B 1 41 ? 2.09 -5.172 -12.656 1 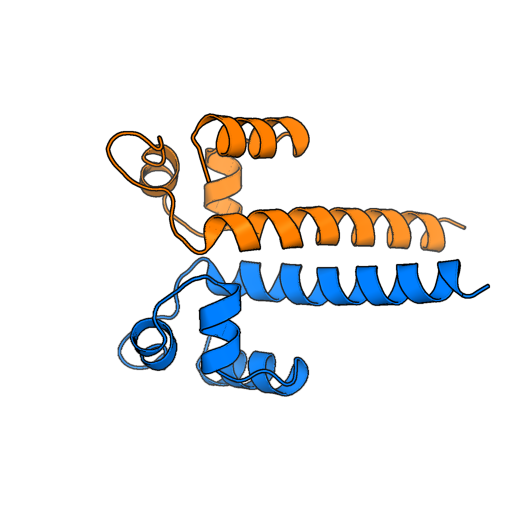95.19 41 PHE B O 1
ATOM 921 N N . PRO B 1 42 ? 3.139 -5.781 -10.695 1 95.44 42 PRO B N 1
ATOM 922 C CA . PRO B 1 42 ? 1.834 -6.086 -10.102 1 95.44 42 PRO B CA 1
ATOM 923 C C . PRO B 1 42 ? 0.866 -4.91 -10.172 1 95.44 42 PRO B C 1
ATOM 925 O O . PRO B 1 42 ? 1.271 -3.76 -9.977 1 95.44 42 PRO B O 1
ATOM 928 N N . SER B 1 43 ? -0.379 -5.25 -10.344 1 94.44 43 SER B N 1
ATOM 929 C CA . SER B 1 43 ? -1.376 -4.203 -10.555 1 94.44 43 SER B CA 1
ATOM 930 C C . SER B 1 43 ? -1.566 -3.361 -9.297 1 94.44 43 SER B C 1
ATOM 932 O O . SER B 1 43 ? -1.907 -2.18 -9.383 1 94.44 43 SER B O 1
ATOM 934 N N . TRP B 1 44 ? -1.268 -3.938 -8.172 1 97.31 44 TRP B N 1
ATOM 935 C CA . TRP B 1 44 ? -1.519 -3.27 -6.902 1 97.31 44 TRP B CA 1
ATOM 936 C C . TRP B 1 44 ? -0.366 -2.338 -6.539 1 97.31 44 TRP B C 1
ATOM 938 O O . TRP B 1 44 ? -0.493 -1.505 -5.637 1 97.31 44 TRP B O 1
ATOM 948 N N . LEU B 1 45 ? 0.705 -2.422 -7.18 1 97.62 45 LEU B N 1
ATOM 949 C CA . LEU B 1 45 ? 1.94 -1.788 -6.73 1 97.62 45 LEU B CA 1
ATOM 950 C C . LEU B 1 45 ? 1.837 -0.27 -6.824 1 97.62 45 LEU B C 1
ATOM 952 O O . LEU B 1 45 ? 2.342 0.446 -5.957 1 97.62 45 LEU B O 1
ATOM 956 N N . ASP B 1 46 ? 1.169 0.197 -7.832 1 95.81 46 ASP B N 1
ATOM 957 C CA . ASP B 1 46 ? 1.004 1.64 -7.98 1 95.81 46 ASP B CA 1
ATOM 958 C C . ASP B 1 46 ? 0.28 2.236 -6.773 1 95.81 46 ASP B C 1
ATOM 960 O O . ASP B 1 46 ? 0.698 3.264 -6.238 1 95.81 46 ASP B O 1
ATOM 964 N N . SER B 1 47 ? -0.759 1.586 -6.426 1 97.88 47 SER B N 1
ATOM 965 C CA . SER B 1 47 ? -1.526 2.072 -5.281 1 97.88 47 SER B CA 1
ATOM 966 C C . SER B 1 47 ? -0.72 1.976 -3.992 1 97.88 47 SER B C 1
ATOM 968 O O . SER B 1 47 ? -0.852 2.822 -3.107 1 97.88 47 SER B O 1
ATOM 970 N N . TRP B 1 48 ? 0.076 0.933 -3.881 1 98.56 48 TRP B N 1
ATOM 971 C CA . TRP B 1 48 ? 0.922 0.797 -2.699 1 98.56 48 TRP B CA 1
ATOM 972 C C . TRP B 1 48 ? 1.868 1.985 -2.568 1 98.56 48 TRP B C 1
ATOM 974 O O . TRP B 1 48 ? 1.943 2.613 -1.51 1 98.56 48 TRP B O 1
ATOM 984 N N . PHE B 1 49 ? 2.564 2.4 -3.676 1 98.5 49 PHE B N 1
ATOM 985 C CA . PHE B 1 49 ? 3.49 3.527 -3.654 1 98.5 49 PHE B CA 1
ATOM 986 C C . PHE B 1 49 ? 2.758 4.824 -3.326 1 98.5 49 PHE B C 1
ATOM 988 O O . PHE B 1 49 ? 3.254 5.645 -2.551 1 98.5 49 PHE B O 1
ATOM 995 N N . PHE B 1 50 ? 1.644 5.027 -3.887 1 98.25 50 PHE B N 1
ATOM 996 C CA . PHE B 1 50 ? 0.847 6.23 -3.674 1 98.25 50 PHE B CA 1
ATOM 997 C C . PHE B 1 50 ? 0.547 6.426 -2.191 1 98.25 50 PHE B C 1
ATOM 999 O O . PHE B 1 50 ? 0.818 7.492 -1.634 1 98.25 50 PHE B O 1
ATOM 1006 N N . HIS B 1 51 ? 0.105 5.395 -1.526 1 98.56 51 HIS B N 1
ATOM 1007 C CA . HIS B 1 51 ? -0.274 5.504 -0.122 1 98.56 51 HIS B CA 1
ATOM 1008 C C . HIS B 1 51 ? 0.953 5.496 0.782 1 98.56 51 HIS B C 1
ATOM 1010 O O . HIS B 1 51 ? 0.963 6.148 1.829 1 98.56 51 HIS B O 1
ATOM 1016 N N . TYR B 1 52 ? 1.957 4.73 0.376 1 98.62 52 TYR B N 1
ATOM 1017 C CA . TYR B 1 52 ? 3.201 4.754 1.138 1 98.62 52 TYR B CA 1
ATOM 1018 C C . TYR B 1 52 ? 3.775 6.164 1.204 1 98.62 52 TYR B C 1
ATOM 1020 O O . TYR B 1 52 ? 4.113 6.652 2.283 1 98.62 52 TYR B O 1
ATOM 1028 N N . GLU B 1 53 ? 3.814 6.84 0.096 1 98.38 53 GLU B N 1
ATOM 1029 C CA . GLU B 1 53 ? 4.383 8.18 0.025 1 98.38 53 GLU B CA 1
ATOM 1030 C C . GLU B 1 53 ? 3.553 9.172 0.835 1 98.38 53 GLU B C 1
ATOM 1032 O O . GLU B 1 53 ? 4.105 10.008 1.561 1 98.38 53 GLU B O 1
ATOM 1037 N N . LYS B 1 54 ? 2.301 9.039 0.7 1 98.06 54 LYS B N 1
ATOM 1038 C CA . LYS B 1 54 ? 1.437 9.898 1.504 1 98.06 54 LYS B CA 1
ATOM 1039 C C . LYS B 1 54 ? 1.608 9.609 2.992 1 98.06 54 LYS B C 1
ATOM 1041 O O . LYS B 1 54 ? 1.56 10.523 3.816 1 98.06 54 LYS B O 1
ATOM 1046 N N . SER B 1 55 ? 1.726 8.336 3.328 1 98.56 55 SER B N 1
ATOM 1047 C CA . SER B 1 55 ? 1.906 7.941 4.723 1 98.56 55 SER B CA 1
ATOM 1048 C C . SER B 1 55 ? 3.176 8.547 5.309 1 98.56 55 SER B C 1
ATOM 1050 O O . SER B 1 55 ? 3.209 8.906 6.488 1 98.56 55 SER B O 1
ATOM 1052 N N . LEU B 1 56 ? 4.184 8.656 4.504 1 97.94 56 LEU B N 1
ATOM 1053 C CA . LEU B 1 56 ? 5.422 9.273 4.957 1 97.94 56 LEU B CA 1
ATOM 1054 C C . LEU B 1 56 ? 5.227 10.766 5.211 1 97.94 56 LEU B C 1
ATOM 1056 O O . LEU B 1 56 ? 5.785 11.312 6.164 1 97.94 56 LEU B O 1
ATOM 1060 N N . LYS B 1 57 ? 4.488 11.359 4.336 1 97.62 57 LYS B N 1
ATOM 1061 C CA . LYS B 1 57 ? 4.184 12.766 4.539 1 97.62 57 LYS B CA 1
ATOM 1062 C C . LYS B 1 57 ? 3.412 12.984 5.836 1 97.62 57 LYS B C 1
ATOM 1064 O O . LYS B 1 57 ? 3.641 13.969 6.547 1 97.62 57 LYS B O 1
ATOM 1069 N N . TYR B 1 58 ? 2.523 12.156 6.105 1 98 58 TYR B N 1
ATOM 1070 C CA . TYR B 1 58 ? 1.782 12.203 7.363 1 98 58 TYR B CA 1
ATOM 1071 C C . TYR B 1 58 ? 2.725 12.109 8.555 1 98 58 TYR B C 1
ATOM 1073 O O . TYR B 1 58 ? 2.621 12.906 9.492 1 98 58 TYR B O 1
ATOM 1081 N N . ASP B 1 59 ? 3.588 11.148 8.531 1 97.81 59 ASP B N 1
ATOM 1082 C CA . ASP B 1 59 ? 4.527 10.961 9.633 1 97.81 59 ASP B CA 1
ATOM 1083 C C . ASP B 1 59 ? 5.387 12.203 9.844 1 97.81 59 ASP B C 1
ATOM 1085 O O . ASP B 1 59 ? 5.664 12.586 10.977 1 97.81 59 ASP B O 1
ATOM 1089 N N . LYS B 1 60 ? 5.801 12.766 8.766 1 96.56 60 LYS B N 1
ATOM 1090 C CA . LYS B 1 60 ? 6.602 13.984 8.859 1 96.56 60 LYS B CA 1
ATOM 1091 C C . LYS B 1 60 ? 5.809 15.109 9.516 1 96.56 60 LYS B C 1
ATOM 1093 O O . LYS B 1 60 ? 6.336 15.828 10.367 1 96.56 60 LYS B O 1
ATOM 1098 N N . LEU B 1 61 ? 4.633 15.258 9.102 1 95 61 LEU B N 1
ATOM 1099 C CA . LEU B 1 61 ? 3.77 16.297 9.656 1 95 61 LEU B CA 1
ATOM 1100 C C . LEU B 1 61 ? 3.541 16.078 11.148 1 95 61 LEU B C 1
ATOM 1102 O O . LEU B 1 61 ? 3.621 17.031 11.938 1 95 61 LEU B O 1
ATOM 1106 N N . ILE B 1 62 ? 3.293 14.891 11.539 1 96.06 62 ILE B N 1
ATOM 1107 C CA . ILE B 1 62 ? 3.021 14.57 12.938 1 96.06 62 ILE B CA 1
ATOM 1108 C C . ILE B 1 62 ? 4.27 14.836 13.781 1 96.06 62 ILE B C 1
ATOM 1110 O O . ILE B 1 62 ? 4.176 15.336 14.898 1 96.06 62 ILE B O 1
ATOM 1114 N N . SER B 1 63 ? 5.41 14.453 13.242 1 96.5 63 SER B N 1
ATOM 1115 C CA . SER B 1 63 ? 6.668 14.672 13.945 1 96.5 63 SER B CA 1
ATOM 1116 C C . SER B 1 63 ? 6.922 16.156 14.172 1 96.5 63 SER B C 1
ATOM 1118 O O . SER B 1 63 ? 7.453 16.547 15.211 1 96.5 63 SER B O 1
ATOM 1120 N N . LEU B 1 64 ? 6.488 16.953 13.211 1 92.94 64 LEU B N 1
ATOM 1121 C CA . LEU B 1 64 ? 6.672 18.406 13.297 1 92.94 64 LEU B CA 1
ATOM 1122 C C . LEU B 1 64 ? 5.742 19 14.344 1 92.94 64 LEU B C 1
ATOM 1124 O O . LEU B 1 64 ? 6.121 19.938 15.055 1 92.94 64 LEU B O 1
ATOM 1128 N N . ILE B 1 65 ? 4.691 18.469 14.539 1 90.12 65 ILE B N 1
ATOM 1129 C CA . ILE B 1 65 ? 3.703 18.969 15.484 1 90.12 65 ILE B CA 1
ATOM 1130 C C . ILE B 1 65 ? 4.102 18.562 16.906 1 90.12 65 ILE B C 1
ATOM 1132 O O . ILE B 1 65 ? 3.949 19.344 17.844 1 90.12 65 ILE B O 1
ATOM 1136 N N . LYS B 1 66 ? 4.637 17.422 17.125 1 89.69 66 LYS B N 1
ATOM 1137 C CA . LYS B 1 66 ? 5.016 16.922 18.453 1 89.69 66 LYS B CA 1
ATOM 1138 C C . LYS B 1 66 ? 6.277 17.609 18.953 1 89.69 66 LYS B C 1
ATOM 1140 O O . LYS B 1 66 ? 6.48 17.734 20.172 1 89.69 66 LYS B O 1
ATOM 1145 N N . LYS B 1 67 ? 7.23 17.812 18.266 1 85.06 67 LYS B N 1
ATOM 1146 C CA . LYS B 1 67 ? 8.445 18.516 18.672 1 85.06 67 LYS B CA 1
ATOM 1147 C C . LYS B 1 67 ? 8.141 19.938 19.109 1 85.06 67 LYS B C 1
ATOM 1149 O O . LYS B 1 67 ? 8.891 20.516 19.906 1 85.06 67 LYS B O 1
ATOM 1154 N N . LYS B 1 68 ? 7.043 20.5 18.953 1 60.69 68 LYS B N 1
ATOM 1155 C CA . LYS B 1 68 ? 6.715 21.828 19.484 1 60.69 68 LYS B CA 1
ATOM 1156 C C . LYS B 1 68 ? 6.02 21.719 20.844 1 60.69 68 LYS B C 1
ATOM 1158 O O . LYS B 1 68 ? 5.246 20.781 21.078 1 60.69 68 LYS B O 1
#

Radius of gyration: 16.15 Å; Cα contacts (8 Å, |Δi|>4): 122; chains: 2; bounding box: 33×50×39 Å